Protein AF-A0A4Q4MJL8-F1 (afdb_monomer)

Foldseek 3Di:
DDDDDDDDPVVVCDDPVVVVCVPDPDPPDDDVLVVLVVVLVVQCVVVVNDCVSSVVSVVVNVVVVVVVVVVVVVVVVVVVVVVVVVVVVVVVVVVVVVVVPPPDDD

Mean predicted aligned error: 16.69 Å

Sequence (106 aa):
MSEKPTPSKADQWTGSKASKFDNKAYSEYYDPCQEAADRSIKCLKRNGGERAMCSDFFQGISRLQRAMARSEERSKEEQVVVWLSGVNNARGEQMYNISSLHKHGV

Radius of gyration: 28.71 Å; Cα contacts (8 Å, |Δi|>4): 23; chains: 1; bounding box: 81×24×81 Å

pLDDT: mean 72.89, std 14.51, range [37.28, 93.94]

Structure (mmCIF, N/CA/C/O backbone):
data_AF-A0A4Q4MJL8-F1
#
_entry.id   AF-A0A4Q4MJL8-F1
#
loop_
_atom_site.group_PDB
_atom_site.id
_atom_site.type_symbol
_atom_site.label_atom_id
_atom_site.label_alt_id
_atom_site.label_comp_id
_atom_site.label_asym_id
_atom_site.label_entity_id
_atom_site.label_seq_id
_atom_site.pdbx_PDB_ins_code
_atom_site.Cartn_x
_atom_site.Cartn_y
_atom_site.Cartn_z
_atom_site.occupancy
_atom_site.B_iso_or_equiv
_atom_site.auth_seq_id
_atom_site.auth_comp_id
_atom_site.auth_asym_id
_atom_site.auth_atom_id
_atom_site.pdbx_PDB_model_num
ATOM 1 N N . MET A 1 1 ? -5.987 -14.585 47.787 1.00 37.28 1 MET A N 1
ATOM 2 C CA . MET A 1 1 ? -5.608 -14.682 46.364 1.00 37.28 1 MET A CA 1
ATOM 3 C C . MET A 1 1 ? -4.863 -13.403 46.027 1.00 37.28 1 MET A C 1
ATOM 5 O O . MET A 1 1 ? -5.497 -12.364 45.955 1.00 37.28 1 MET A O 1
ATOM 9 N N . SER A 1 2 ? -3.530 -13.437 45.984 1.00 54.56 2 SER A N 1
ATOM 10 C CA . SER A 1 2 ? -2.726 -12.249 45.669 1.00 54.56 2 SER A CA 1
ATOM 11 C C . SER A 1 2 ? -2.678 -12.074 44.157 1.00 54.56 2 SER A C 1
ATOM 13 O O . SER A 1 2 ? -2.025 -12.852 43.463 1.00 54.56 2 SER A O 1
ATOM 15 N N . GLU A 1 3 ? -3.401 -11.084 43.646 1.00 54.44 3 GLU A N 1
ATOM 16 C CA . GLU A 1 3 ? -3.343 -10.692 42.242 1.00 54.44 3 GLU A CA 1
ATOM 17 C C . GLU A 1 3 ? -1.977 -10.052 41.963 1.00 54.44 3 GLU A C 1
ATOM 19 O O . GLU A 1 3 ? -1.595 -9.048 42.563 1.00 54.44 3 GLU A O 1
ATOM 24 N N . LYS A 1 4 ? -1.193 -10.677 41.080 1.00 52.44 4 LYS A N 1
ATOM 25 C CA . LYS A 1 4 ? 0.074 -10.124 40.596 1.00 52.44 4 LYS A CA 1
ATOM 26 C C . LYS A 1 4 ? -0.259 -9.045 39.554 1.00 52.44 4 LYS A C 1
ATOM 28 O O . LYS A 1 4 ? -1.014 -9.358 38.632 1.00 52.44 4 LYS A O 1
ATOM 33 N N . PRO A 1 5 ? 0.285 -7.817 39.639 1.00 59.84 5 PRO A N 1
ATOM 34 C CA . PRO A 1 5 ? -0.030 -6.775 38.670 1.00 59.84 5 PRO A CA 1
ATOM 35 C C . PRO A 1 5 ? 0.463 -7.207 37.287 1.00 59.84 5 PRO A C 1
ATOM 37 O O . PRO A 1 5 ? 1.643 -7.520 37.111 1.00 59.84 5 PRO A O 1
ATOM 40 N N . THR A 1 6 ? -0.432 -7.252 36.303 1.00 60.88 6 THR A N 1
ATOM 41 C CA . THR A 1 6 ? -0.052 -7.418 34.898 1.00 60.88 6 THR A CA 1
ATOM 42 C C . THR A 1 6 ? 0.510 -6.086 34.394 1.00 60.88 6 THR A C 1
ATOM 44 O O . THR A 1 6 ? -0.234 -5.103 34.408 1.00 60.88 6 THR A O 1
ATOM 47 N N . PRO A 1 7 ? 1.785 -6.010 33.967 1.00 57.09 7 PRO A N 1
ATOM 48 C CA . PRO A 1 7 ? 2.352 -4.766 33.460 1.00 57.09 7 PRO A CA 1
ATOM 49 C C . PRO A 1 7 ? 1.604 -4.339 32.196 1.00 57.09 7 PRO A C 1
ATOM 51 O O . PRO A 1 7 ? 1.325 -5.158 31.313 1.00 57.09 7 PRO A O 1
ATOM 54 N N . SER A 1 8 ? 1.250 -3.060 32.127 1.00 62.41 8 SER A N 1
ATOM 55 C CA . SER A 1 8 ? 0.548 -2.497 30.980 1.00 62.41 8 SER A CA 1
ATOM 56 C C . SER A 1 8 ? 1.473 -2.495 29.753 1.00 62.41 8 SER A C 1
ATOM 58 O O . SER A 1 8 ? 2.698 -2.480 29.882 1.00 62.41 8 SER A O 1
ATOM 60 N N . LYS A 1 9 ? 0.920 -2.474 28.531 1.00 61.22 9 LYS A N 1
ATOM 61 C CA . LYS A 1 9 ? 1.734 -2.348 27.301 1.00 61.22 9 LYS A CA 1
ATOM 62 C C . LYS A 1 9 ? 2.660 -1.120 27.313 1.00 61.22 9 LYS A C 1
ATOM 64 O O . LYS A 1 9 ? 3.679 -1.142 26.629 1.00 61.22 9 LYS A O 1
ATOM 69 N N . ALA A 1 10 ? 2.320 -0.083 28.080 1.00 60.38 10 ALA A N 1
ATOM 70 C CA . ALA A 1 10 ? 3.150 1.105 28.247 1.00 60.38 10 ALA A CA 1
ATOM 71 C C . ALA A 1 10 ? 4.435 0.807 29.039 1.00 60.38 10 ALA A C 1
ATOM 73 O O . ALA A 1 10 ? 5.497 1.297 28.672 1.00 60.38 10 ALA A O 1
ATOM 74 N N . ASP A 1 11 ? 4.376 -0.073 30.041 1.00 62.84 11 ASP A N 1
ATOM 75 C CA . ASP A 1 11 ? 5.546 -0.451 30.847 1.00 62.84 11 ASP A CA 1
ATOM 76 C C . ASP A 1 11 ? 6.554 -1.297 30.048 1.00 62.84 11 ASP A C 1
ATOM 78 O O . ASP A 1 11 ? 7.763 -1.233 30.278 1.00 62.84 11 ASP A O 1
ATOM 82 N N . GLN A 1 12 ? 6.071 -2.053 29.053 1.00 65.81 12 GLN A N 1
ATOM 83 C CA . GLN A 1 12 ? 6.906 -2.830 28.126 1.00 65.81 12 GLN A CA 1
ATOM 84 C C . GLN A 1 12 ? 7.635 -1.976 27.077 1.00 65.81 12 GLN A C 1
ATOM 86 O O . GLN A 1 12 ? 8.616 -2.444 26.494 1.00 65.81 12 GLN A O 1
ATOM 91 N N . TRP A 1 13 ? 7.189 -0.740 26.837 1.00 69.31 13 TRP A N 1
ATOM 92 C CA . TRP A 1 13 ? 7.811 0.201 25.903 1.00 69.31 13 TRP A CA 1
ATOM 93 C C . TRP A 1 13 ? 8.668 1.225 26.656 1.00 69.31 13 TRP A C 1
ATOM 95 O O . TRP A 1 13 ? 8.449 2.430 26.596 1.00 69.31 13 TRP A O 1
ATOM 105 N N . THR A 1 14 ? 9.650 0.743 27.416 1.00 72.75 14 THR A N 1
ATOM 106 C CA . THR A 1 14 ? 10.550 1.599 28.199 1.00 72.75 14 THR A CA 1
ATOM 107 C C . THR A 1 14 ? 12.020 1.238 27.961 1.00 72.75 14 THR A C 1
ATOM 109 O O . THR A 1 14 ? 12.372 0.115 27.585 1.00 72.75 14 THR A O 1
ATOM 112 N N . GLY A 1 15 ? 12.906 2.222 28.132 1.00 74.69 15 GLY A N 1
ATOM 113 C CA . GLY A 1 15 ? 14.360 2.048 28.055 1.00 74.69 15 GLY A CA 1
ATOM 114 C C . GLY A 1 15 ? 14.972 2.214 26.659 1.00 74.69 15 GLY A C 1
ATOM 115 O O . GLY A 1 15 ? 14.379 2.775 25.739 1.00 74.69 15 GLY A O 1
ATOM 116 N N . SER A 1 16 ? 16.201 1.715 26.490 1.00 65.06 16 SER A N 1
ATOM 117 C CA . SER A 1 16 ? 17.045 1.970 25.309 1.00 65.06 16 SER A CA 1
ATOM 118 C C . SER A 1 16 ? 16.456 1.483 23.981 1.00 65.06 16 SER A C 1
ATOM 120 O O . SER A 1 16 ? 16.902 1.919 22.925 1.00 65.06 16 SER A O 1
ATOM 122 N N . LYS A 1 17 ? 15.475 0.568 24.005 1.00 65.75 17 LYS A N 1
ATOM 123 C CA . LYS A 1 17 ? 14.768 0.141 22.789 1.00 65.75 17 LYS A CA 1
ATOM 124 C C . LYS A 1 17 ? 13.799 1.215 22.297 1.00 65.75 17 LYS A C 1
ATOM 126 O O . LYS A 1 17 ? 13.810 1.479 21.106 1.00 65.75 17 LYS A O 1
ATOM 131 N N . ALA A 1 18 ? 13.045 1.863 23.187 1.00 70.12 18 ALA A N 1
ATOM 132 C CA . ALA A 1 18 ? 12.133 2.951 22.825 1.00 70.12 18 ALA A CA 1
ATOM 133 C C . ALA A 1 18 ? 12.903 4.145 22.228 1.00 70.12 18 ALA A C 1
ATOM 135 O O . ALA A 1 18 ? 12.612 4.580 21.119 1.00 70.12 18 ALA A O 1
ATOM 136 N N . SER A 1 19 ? 14.001 4.549 22.877 1.00 71.06 19 SER A N 1
ATOM 137 C CA . SER A 1 19 ? 14.850 5.662 22.418 1.00 71.06 19 SER 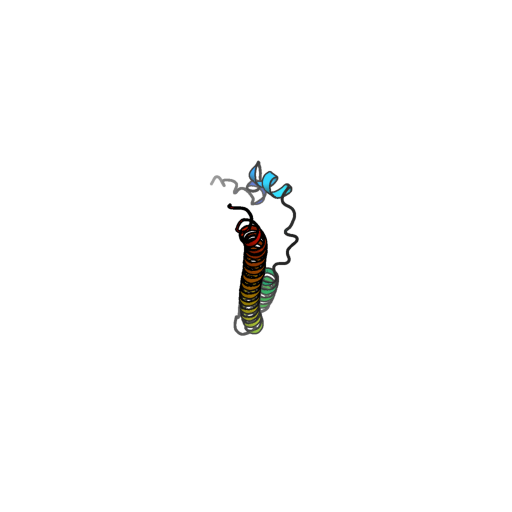A CA 1
ATOM 138 C C . SER A 1 19 ? 15.512 5.433 21.042 1.00 71.06 19 SER A C 1
ATOM 140 O O . SER A 1 19 ? 15.764 6.381 20.297 1.00 71.06 19 SER A O 1
ATOM 142 N N . LYS A 1 20 ? 15.756 4.170 20.650 1.00 69.62 20 LYS A N 1
ATOM 143 C CA . LYS A 1 20 ? 16.248 3.827 19.301 1.00 69.62 20 LYS A CA 1
ATOM 144 C C . LYS A 1 20 ? 15.219 4.097 18.200 1.00 69.62 20 LYS A C 1
ATOM 146 O O . LYS A 1 20 ? 15.619 4.306 17.058 1.00 69.62 20 LYS A O 1
ATOM 151 N N . PHE A 1 21 ? 13.928 4.066 18.525 1.00 67.75 21 PHE A N 1
ATOM 152 C CA . PHE A 1 21 ? 12.855 4.355 17.576 1.00 67.75 21 PHE A CA 1
ATOM 153 C C . PHE A 1 21 ? 12.469 5.837 17.563 1.00 67.75 21 PHE A C 1
ATOM 155 O O . PHE A 1 21 ? 12.045 6.304 16.514 1.00 67.75 21 PHE A O 1
ATOM 162 N N . ASP A 1 22 ? 12.716 6.590 18.643 1.00 70.12 22 ASP A N 1
ATOM 163 C CA . ASP A 1 22 ? 12.451 8.042 18.694 1.00 70.12 22 ASP A CA 1
ATOM 164 C C . ASP A 1 22 ? 13.251 8.841 17.652 1.00 70.12 22 ASP A C 1
ATOM 166 O O . ASP A 1 22 ? 12.783 9.857 17.149 1.00 70.12 22 ASP A O 1
ATOM 170 N N . ASN A 1 23 ? 14.450 8.371 17.290 1.00 69.12 23 ASN A N 1
ATOM 171 C CA . ASN A 1 23 ? 15.295 9.006 16.270 1.00 69.12 23 ASN A CA 1
ATOM 172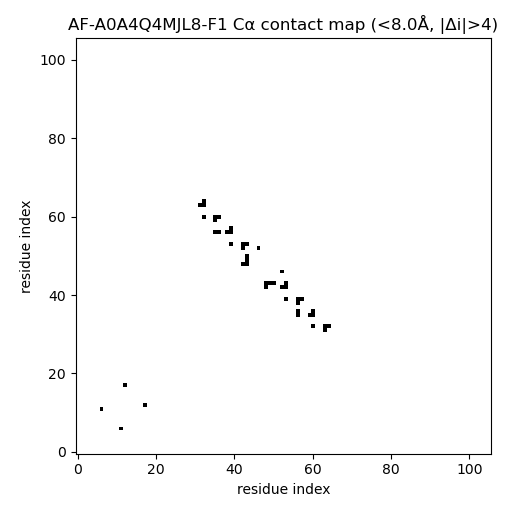 C C . ASN A 1 23 ? 15.074 8.445 14.859 1.00 69.12 23 ASN A C 1
ATOM 174 O O . ASN A 1 23 ? 15.721 8.885 13.906 1.00 69.12 23 ASN A O 1
ATOM 178 N N . LYS A 1 24 ? 14.209 7.437 14.702 1.00 69.12 24 LYS A N 1
ATOM 179 C CA . LYS A 1 24 ? 13.908 6.899 13.382 1.00 69.12 24 LYS A CA 1
ATOM 180 C C . LYS A 1 24 ? 12.867 7.804 12.743 1.00 69.12 24 LYS A C 1
ATOM 182 O O . LYS A 1 24 ? 11.742 7.890 13.224 1.00 69.12 24 LYS A O 1
ATOM 187 N N . ALA A 1 25 ? 13.250 8.469 11.655 1.00 65.56 25 ALA A N 1
ATOM 188 C CA . ALA A 1 25 ? 12.291 9.186 10.831 1.00 65.56 25 ALA A CA 1
ATOM 189 C C . ALA A 1 25 ? 11.140 8.237 10.468 1.00 65.56 25 ALA A C 1
ATOM 191 O O . ALA A 1 25 ? 11.378 7.071 10.123 1.00 65.56 25 ALA A O 1
ATOM 192 N N . TYR A 1 26 ? 9.902 8.731 10.565 1.00 65.75 26 TYR A N 1
ATOM 193 C CA . TYR A 1 26 ? 8.763 8.039 9.970 1.00 65.75 26 TYR A CA 1
ATOM 194 C C . TYR A 1 26 ? 9.128 7.731 8.518 1.00 65.75 26 TYR A C 1
ATOM 196 O O . TYR A 1 26 ? 9.710 8.582 7.845 1.00 65.75 26 TYR A O 1
ATOM 204 N N . SER A 1 27 ? 8.870 6.505 8.061 1.00 69.62 27 SER A N 1
ATOM 205 C CA . SER A 1 27 ? 9.196 6.121 6.689 1.00 69.62 27 SER A CA 1
ATOM 206 C C . SER A 1 27 ? 8.549 7.120 5.731 1.00 69.62 27 SER A C 1
ATOM 208 O O . SER A 1 27 ? 7.326 7.196 5.657 1.00 69.62 27 SER A O 1
ATOM 210 N N . GLU A 1 28 ? 9.371 7.889 5.020 1.00 66.38 28 GLU A N 1
ATOM 211 C CA . GLU A 1 28 ? 8.907 8.837 4.000 1.00 66.38 28 GLU A CA 1
ATOM 212 C C . GLU A 1 28 ? 8.283 8.094 2.811 1.00 66.38 28 GLU A C 1
ATOM 214 O O . GLU A 1 28 ? 7.395 8.605 2.131 1.00 66.38 28 GLU A O 1
ATOM 219 N N . TYR A 1 29 ? 8.718 6.849 2.589 1.00 63.59 29 TYR A N 1
ATOM 220 C CA . TYR A 1 29 ? 8.191 6.009 1.528 1.00 63.59 29 TYR A CA 1
ATOM 221 C C . TYR A 1 29 ? 6.814 5.456 1.888 1.00 63.59 29 TYR A C 1
ATOM 223 O O . TYR A 1 29 ? 6.647 4.676 2.827 1.00 63.59 29 TYR A O 1
ATOM 231 N N . TYR A 1 30 ? 5.837 5.863 1.085 1.00 68.31 30 TYR A N 1
ATOM 232 C CA . TYR A 1 30 ? 4.480 5.347 1.092 1.00 68.31 30 TYR A CA 1
ATOM 233 C C . TYR A 1 30 ? 4.489 3.852 0.757 1.00 68.31 30 TYR A C 1
ATOM 235 O O . TYR A 1 30 ? 4.936 3.471 -0.326 1.00 68.31 30 TYR A O 1
ATOM 243 N N . ASP A 1 31 ? 3.986 3.014 1.668 1.00 80.31 31 ASP A N 1
ATOM 244 C CA . ASP A 1 31 ? 3.746 1.597 1.395 1.00 80.31 31 ASP A CA 1
ATOM 245 C C . ASP A 1 31 ? 2.301 1.404 0.898 1.00 80.31 31 ASP A C 1
ATOM 247 O O . ASP A 1 31 ? 1.357 1.348 1.697 1.00 80.31 31 ASP A O 1
ATOM 251 N N . PRO A 1 32 ? 2.086 1.278 -0.423 1.00 80.38 32 PRO A N 1
ATOM 252 C CA . PRO A 1 32 ? 0.751 1.079 -0.969 1.00 80.38 32 PRO A CA 1
ATOM 253 C C . PRO A 1 32 ? 0.126 -0.262 -0.539 1.00 80.38 32 PRO A C 1
ATOM 255 O O . PRO A 1 32 ? -1.100 -0.405 -0.598 1.00 80.38 32 PRO A O 1
ATOM 258 N N . CYS A 1 33 ? 0.929 -1.251 -0.121 1.00 83.94 33 CYS A N 1
ATOM 259 C CA . CYS A 1 33 ? 0.446 -2.547 0.354 1.00 83.94 33 CYS A CA 1
ATOM 260 C C . CYS A 1 33 ? -0.197 -2.415 1.736 1.00 83.94 33 CYS A C 1
ATOM 262 O O . CYS A 1 33 ? -1.307 -2.912 1.942 1.00 83.94 33 CYS A O 1
ATOM 264 N N . GLN A 1 34 ? 0.451 -1.677 2.640 1.00 85.19 34 GLN A N 1
ATOM 265 C CA . GLN A 1 34 ? -0.063 -1.383 3.978 1.00 85.19 34 GLN A CA 1
AT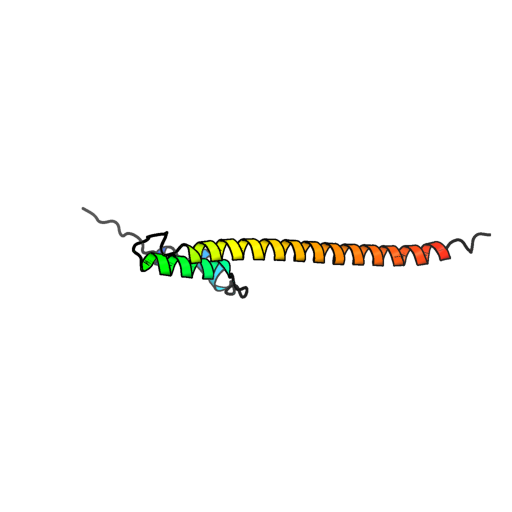OM 266 C C . GLN A 1 34 ? -1.441 -0.697 3.908 1.00 85.19 34 GLN A C 1
ATOM 268 O O . GLN A 1 34 ? -2.407 -1.167 4.507 1.00 85.19 34 GLN A O 1
ATOM 273 N N . GLU A 1 35 ? -1.586 0.329 3.065 1.00 84.81 35 GLU A N 1
ATOM 274 C CA . GLU A 1 35 ? -2.861 1.037 2.864 1.00 84.81 35 GLU A CA 1
ATOM 275 C C . GLU A 1 35 ? -3.946 0.173 2.194 1.00 84.81 35 GLU A C 1
ATOM 277 O O . GLU A 1 35 ? -5.145 0.282 2.483 1.00 84.81 35 GLU A O 1
ATOM 282 N N . ALA A 1 36 ? -3.565 -0.718 1.276 1.00 86.19 36 ALA A N 1
ATOM 283 C CA . ALA A 1 36 ? -4.499 -1.680 0.695 1.00 86.19 36 ALA A CA 1
ATOM 284 C C . ALA A 1 36 ? -4.975 -2.714 1.736 1.00 86.19 36 ALA A C 1
ATOM 286 O O . ALA A 1 36 ? -6.172 -3.024 1.794 1.00 86.19 36 ALA A O 1
ATOM 287 N N . ALA A 1 37 ? -4.074 -3.190 2.599 1.00 88.31 37 ALA A N 1
ATOM 288 C CA . ALA A 1 37 ? -4.390 -4.098 3.694 1.00 88.31 37 ALA A CA 1
ATOM 289 C C . ALA A 1 37 ? -5.325 -3.438 4.718 1.00 88.31 37 ALA A C 1
ATOM 291 O O . ALA A 1 37 ? -6.368 -4.012 5.047 1.00 88.31 37 ALA A O 1
ATOM 292 N N . ASP A 1 38 ? -5.041 -2.204 5.135 1.00 90.69 38 ASP A N 1
ATOM 293 C CA . ASP A 1 38 ? -5.864 -1.474 6.102 1.00 90.69 38 ASP A CA 1
ATOM 294 C C . ASP A 1 38 ? -7.290 -1.230 5.593 1.00 90.69 38 ASP A C 1
ATOM 296 O O . ASP A 1 38 ? -8.263 -1.324 6.353 1.00 90.69 38 ASP A O 1
ATOM 300 N N . ARG A 1 39 ? -7.455 -0.997 4.286 1.00 89.44 39 ARG A N 1
ATOM 301 C CA . ARG A 1 39 ? -8.781 -0.924 3.650 1.00 89.44 39 ARG A CA 1
ATOM 302 C C . ARG A 1 39 ? -9.523 -2.261 3.691 1.00 89.44 39 ARG A C 1
ATOM 304 O O . ARG A 1 39 ? -10.709 -2.275 4.025 1.00 89.44 39 ARG A O 1
ATOM 311 N N . SER A 1 40 ? -8.838 -3.378 3.444 1.00 90.00 40 SER A N 1
ATOM 312 C CA . SER A 1 40 ? -9.450 -4.713 3.541 1.00 90.00 40 SER A CA 1
ATOM 313 C C . SER A 1 40 ? -9.872 -5.056 4.979 1.00 90.00 40 SER A C 1
ATOM 315 O O . SER A 1 40 ? -10.978 -5.549 5.204 1.00 90.00 40 SER A O 1
ATOM 317 N N . ILE A 1 41 ? -9.063 -4.683 5.975 1.00 91.62 41 ILE A N 1
ATOM 318 C CA . ILE A 1 41 ? -9.370 -4.879 7.399 1.00 91.62 41 ILE A CA 1
ATOM 319 C C . ILE A 1 41 ? -10.587 -4.039 7.807 1.00 91.62 41 ILE A C 1
ATOM 321 O O . ILE A 1 41 ? -11.463 -4.509 8.535 1.00 91.62 41 ILE A O 1
ATOM 325 N N . LYS A 1 42 ? -10.685 -2.803 7.309 1.00 92.94 42 LYS A N 1
ATOM 326 C CA . LYS A 1 42 ? -11.850 -1.929 7.511 1.00 92.94 42 LYS A CA 1
ATOM 327 C C . LYS A 1 42 ? -13.136 -2.502 6.897 1.00 92.94 42 LYS A C 1
ATOM 329 O O . LYS A 1 42 ? -14.206 -2.254 7.450 1.00 92.94 42 LYS A O 1
ATOM 334 N N . CYS A 1 43 ? -13.054 -3.237 5.788 1.00 93.94 43 CYS A N 1
ATOM 335 C CA . CYS A 1 43 ? -14.197 -3.949 5.207 1.00 93.94 43 CYS A CA 1
ATOM 336 C C . CYS A 1 43 ? -14.618 -5.129 6.095 1.00 93.94 43 CYS A C 1
ATOM 338 O O . CYS A 1 43 ? -15.776 -5.224 6.497 1.00 93.94 43 CYS A O 1
ATOM 340 N N . LEU A 1 44 ? -13.658 -5.960 6.511 1.00 93.44 44 LEU A N 1
ATOM 341 C CA . LEU A 1 44 ? -13.920 -7.113 7.378 1.00 93.44 44 LEU A CA 1
ATOM 342 C C . LEU A 1 44 ? -14.568 -6.707 8.708 1.00 93.44 44 LEU A C 1
ATOM 344 O O . LEU A 1 44 ? -15.518 -7.347 9.147 1.00 93.44 44 LEU A O 1
ATOM 348 N N . LYS A 1 45 ? -14.115 -5.604 9.316 1.00 92.62 45 LYS A N 1
ATOM 349 C CA . LYS A 1 45 ? -14.696 -5.071 10.560 1.00 92.62 45 LYS A CA 1
ATOM 350 C C . LYS A 1 45 ? -16.167 -4.661 10.423 1.00 92.62 45 LYS A C 1
ATOM 352 O O . LYS A 1 45 ? -16.883 -4.698 11.415 1.00 92.62 45 LYS A O 1
ATOM 357 N N . ARG A 1 46 ? -16.612 -4.266 9.227 1.00 92.00 46 ARG A N 1
ATOM 358 C CA . ARG A 1 46 ? -18.003 -3.852 8.968 1.00 92.00 46 ARG A CA 1
ATOM 359 C C . ARG A 1 46 ? -18.916 -5.021 8.607 1.00 92.00 46 ARG A C 1
ATOM 361 O O . ARG A 1 46 ? -20.103 -4.954 8.886 1.00 92.00 46 ARG A O 1
ATOM 368 N N . ASN A 1 47 ? -18.349 -6.086 8.048 1.00 90.19 47 ASN A N 1
ATOM 369 C CA . ASN A 1 47 ? -19.086 -7.234 7.519 1.00 90.19 47 ASN A CA 1
ATOM 370 C C . ASN A 1 47 ? -18.954 -8.493 8.395 1.00 90.19 47 ASN A C 1
ATOM 372 O O . ASN A 1 47 ? -19.116 -9.607 7.909 1.00 90.19 47 ASN A O 1
ATOM 376 N N . GLY A 1 48 ? -18.588 -8.347 9.673 1.00 90.69 48 GLY A N 1
ATOM 377 C CA . GLY A 1 48 ? -18.454 -9.484 10.595 1.00 90.69 48 GLY A CA 1
ATOM 378 C C . GLY A 1 48 ? -17.353 -10.484 10.217 1.00 90.69 48 GLY A C 1
ATOM 379 O O . GLY A 1 48 ? -17.402 -11.636 10.632 1.00 90.69 48 GLY A O 1
ATOM 380 N N . GLY A 1 49 ? -16.365 -10.062 9.422 1.00 89.00 49 GLY A N 1
ATOM 381 C CA . GLY A 1 49 ? -15.285 -10.923 8.932 1.00 89.00 49 GLY A CA 1
ATOM 382 C C . GLY A 1 49 ? -15.632 -11.755 7.694 1.00 89.00 49 GLY A C 1
ATOM 383 O O . GLY A 1 49 ? -14.820 -12.582 7.278 1.00 89.00 49 GLY A O 1
ATOM 384 N N . GLU A 1 50 ?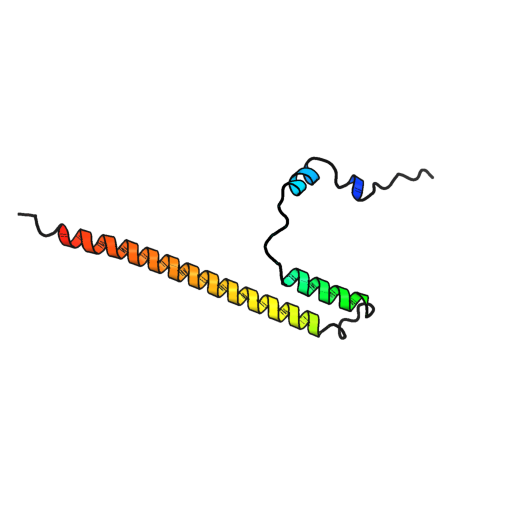 -16.798 -11.535 7.090 1.00 89.69 50 GLU A N 1
ATOM 385 C CA . GLU A 1 50 ? -17.232 -12.216 5.872 1.00 89.69 50 GLU A CA 1
ATOM 386 C C . GLU A 1 50 ? -16.328 -11.803 4.691 1.00 89.69 50 GLU A C 1
ATOM 388 O O . GLU A 1 50 ? -16.201 -10.624 4.348 1.00 89.69 50 GLU A O 1
ATOM 393 N N . ARG A 1 51 ? -15.598 -12.777 4.127 1.00 88.12 51 ARG A N 1
ATOM 394 C CA . ARG A 1 51 ? -14.547 -12.523 3.128 1.00 88.12 51 ARG A CA 1
ATOM 395 C C . ARG A 1 51 ? -15.096 -12.313 1.719 1.00 88.12 51 ARG A C 1
ATOM 397 O O . ARG A 1 51 ? -14.422 -11.634 0.944 1.00 88.12 51 ARG A O 1
ATOM 404 N N . ALA A 1 52 ? -16.258 -12.871 1.378 1.00 89.44 52 ALA A N 1
ATOM 405 C CA . ALA A 1 52 ? -16.834 -12.737 0.044 1.00 89.44 52 ALA A CA 1
ATOM 406 C C . ALA A 1 52 ? -17.252 -11.287 -0.231 1.00 89.44 52 ALA A C 1
ATOM 408 O O . ALA A 1 52 ? -16.932 -10.769 -1.295 1.00 89.44 52 ALA A O 1
ATOM 409 N N . MET A 1 53 ? -17.818 -10.580 0.755 1.00 86.50 53 MET A N 1
ATOM 410 C CA . MET A 1 53 ? -18.120 -9.145 0.651 1.00 86.50 53 MET A CA 1
AT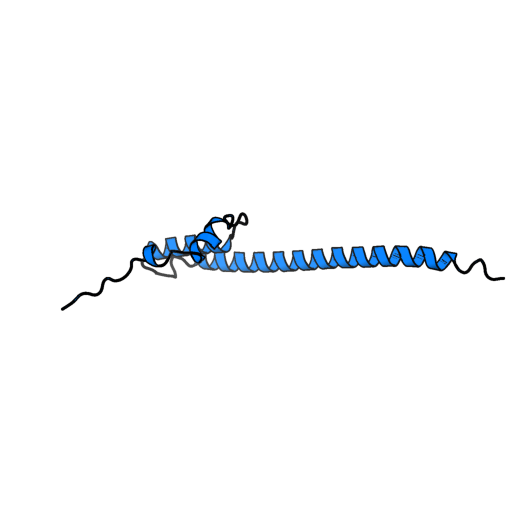OM 411 C C . MET A 1 53 ? -16.884 -8.250 0.472 1.00 86.50 53 MET A C 1
ATOM 413 O O . MET A 1 53 ? -17.013 -7.104 0.048 1.00 86.50 53 MET A O 1
ATOM 417 N N . CYS A 1 54 ? -15.682 -8.743 0.785 1.00 93.00 54 CYS A N 1
ATOM 418 C CA . CYS A 1 54 ? -14.437 -7.979 0.681 1.00 93.00 54 CYS A CA 1
ATOM 419 C C . CYS A 1 54 ? -13.505 -8.478 -0.440 1.00 93.00 54 CYS A C 1
ATOM 421 O O . CYS A 1 54 ? -12.341 -8.066 -0.490 1.00 93.00 54 CYS A O 1
ATOM 423 N N . SER A 1 55 ? -13.984 -9.340 -1.349 1.00 89.31 55 SER A N 1
ATOM 424 C CA . SER A 1 55 ? -13.171 -9.960 -2.410 1.00 89.31 55 SER A CA 1
ATOM 425 C C . SER A 1 55 ? -12.432 -8.952 -3.288 1.00 89.31 55 SER A C 1
ATOM 427 O O . SER A 1 55 ? -11.290 -9.195 -3.684 1.00 89.31 55 SER A O 1
ATOM 429 N N . ASP A 1 56 ? -13.042 -7.798 -3.550 1.00 87.62 56 ASP A N 1
ATOM 430 C CA . ASP A 1 56 ? -12.474 -6.765 -4.419 1.00 87.62 56 ASP A CA 1
ATOM 431 C C . ASP A 1 56 ? -11.228 -6.113 -3.814 1.00 87.62 56 ASP A C 1
ATOM 433 O O . ASP A 1 56 ? -10.270 -5.805 -4.531 1.00 87.62 56 ASP A O 1
ATOM 437 N N . PHE A 1 57 ? -11.185 -5.986 -2.484 1.00 86.62 57 PHE A N 1
ATOM 438 C CA . PHE A 1 57 ? -10.003 -5.501 -1.775 1.00 86.62 57 PHE A CA 1
ATOM 439 C C . PHE A 1 57 ? -8.840 -6.491 -1.906 1.00 86.62 57 PHE A C 1
ATOM 441 O O . PHE A 1 57 ? -7.711 -6.083 -2.180 1.00 86.62 57 PHE A O 1
ATOM 448 N N . PHE A 1 58 ? -9.108 -7.795 -1.794 1.00 86.88 58 PHE A N 1
ATOM 449 C CA . PHE A 1 58 ? -8.075 -8.832 -1.922 1.00 86.88 58 PHE A CA 1
ATOM 450 C C . PHE A 1 58 ? -7.548 -8.966 -3.356 1.00 86.88 58 PHE A C 1
ATOM 452 O O . PHE A 1 58 ? -6.342 -9.139 -3.573 1.00 86.88 58 PHE A O 1
ATOM 459 N N . GLN A 1 59 ? -8.424 -8.814 -4.351 1.00 88.44 59 GLN A N 1
ATOM 460 C CA . GLN A 1 59 ? -8.010 -8.718 -5.751 1.00 88.44 59 GLN A CA 1
ATOM 461 C C . GLN A 1 59 ? -7.158 -7.465 -6.001 1.00 88.44 59 GLN A C 1
ATOM 463 O O . GLN A 1 59 ? -6.174 -7.527 -6.740 1.00 88.44 59 GLN A O 1
ATOM 468 N N . GLY A 1 60 ? -7.500 -6.340 -5.364 1.00 87.44 60 GLY A N 1
ATOM 469 C CA . GLY A 1 60 ? -6.713 -5.107 -5.392 1.00 87.44 60 GLY A CA 1
ATOM 470 C C . GLY A 1 60 ? -5.292 -5.298 -4.858 1.00 87.44 60 GLY A C 1
ATOM 471 O O . GLY A 1 60 ? -4.339 -4.940 -5.546 1.00 87.44 60 GLY A O 1
ATOM 472 N N . ILE A 1 61 ? -5.144 -5.940 -3.695 1.00 85.50 61 ILE A N 1
ATOM 473 C CA . ILE A 1 61 ? -3.836 -6.266 -3.094 1.00 85.50 61 ILE A CA 1
ATOM 474 C C . ILE A 1 61 ? -3.011 -7.155 -4.035 1.00 85.50 61 ILE A C 1
ATOM 476 O O . ILE A 1 61 ? -1.851 -6.863 -4.316 1.00 85.50 61 ILE A O 1
ATOM 480 N N . SER A 1 62 ? -3.627 -8.196 -4.599 1.00 86.00 62 SER A N 1
ATOM 481 C CA . SER A 1 62 ? -2.947 -9.107 -5.530 1.00 86.00 62 SER A CA 1
ATOM 482 C C . SER A 1 62 ? -2.465 -8.390 -6.798 1.00 86.00 62 SER A C 1
ATOM 484 O O . SER A 1 62 ? -1.357 -8.635 -7.280 1.00 86.00 62 SER A O 1
ATOM 486 N N . ARG A 1 63 ? -3.288 -7.489 -7.353 1.00 87.88 63 ARG A N 1
ATOM 487 C CA . ARG A 1 63 ? -2.912 -6.667 -8.513 1.00 87.88 63 ARG A CA 1
ATOM 488 C C . ARG A 1 63 ? -1.773 -5.712 -8.180 1.00 87.88 63 ARG A C 1
ATOM 490 O O . ARG A 1 63 ? -0.843 -5.605 -8.979 1.00 87.88 63 ARG A O 1
ATOM 497 N N . LEU A 1 64 ? -1.832 -5.070 -7.016 1.00 88.38 64 LEU A N 1
ATOM 498 C CA . LEU A 1 64 ? -0.792 -4.168 -6.538 1.00 88.38 64 LEU A CA 1
ATOM 499 C C . LEU A 1 64 ? 0.543 -4.901 -6.388 1.00 88.38 64 LEU A C 1
ATOM 501 O O . LEU A 1 64 ? 1.535 -4.469 -6.960 1.00 88.38 64 LEU A O 1
ATOM 505 N N . GLN A 1 65 ? 0.562 -6.050 -5.713 1.00 87.06 65 GLN A N 1
ATOM 506 C CA . GLN A 1 65 ? 1.787 -6.822 -5.512 1.00 87.06 65 GLN A CA 1
ATOM 507 C C . GLN A 1 65 ? 2.422 -7.259 -6.840 1.00 87.06 65 GLN A C 1
ATOM 509 O O . GLN A 1 65 ? 3.630 -7.137 -7.026 1.00 87.06 65 GLN A O 1
ATOM 514 N N . ARG A 1 66 ? 1.604 -7.685 -7.813 1.00 88.25 66 ARG A N 1
ATOM 515 C CA . ARG A 1 66 ? 2.081 -7.994 -9.171 1.00 88.25 66 ARG A CA 1
ATOM 516 C C . ARG A 1 66 ? 2.625 -6.762 -9.900 1.00 88.25 66 ARG A C 1
ATOM 518 O O . ARG A 1 66 ? 3.551 -6.895 -10.691 1.00 88.25 66 ARG A O 1
ATOM 525 N N . ALA A 1 67 ? 2.032 -5.587 -9.690 1.00 86.75 67 ALA A N 1
ATOM 526 C CA . ALA A 1 67 ? 2.509 -4.344 -10.291 1.00 86.75 67 ALA A CA 1
ATOM 527 C C . ALA A 1 67 ? 3.861 -3.922 -9.709 1.00 86.75 67 ALA A C 1
ATOM 529 O O . ALA A 1 67 ? 4.762 -3.606 -10.476 1.00 86.75 67 ALA A O 1
ATOM 530 N N . MET A 1 68 ? 4.022 -4.007 -8.388 1.00 83.06 68 MET A N 1
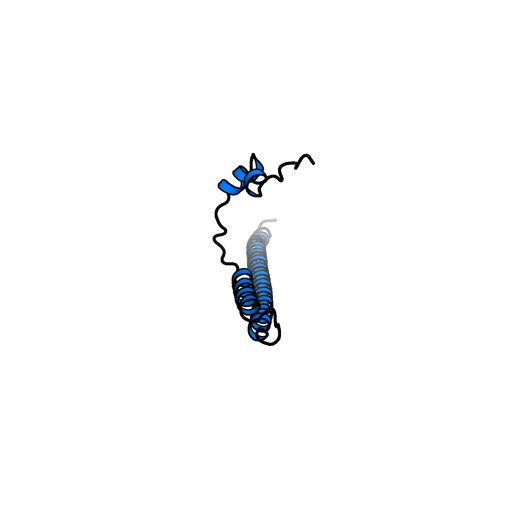ATOM 531 C CA . MET A 1 68 ? 5.286 -3.707 -7.712 1.00 83.06 68 MET A CA 1
ATOM 532 C C . MET A 1 68 ? 6.403 -4.650 -8.167 1.00 83.06 68 MET A C 1
ATOM 534 O O . MET A 1 68 ? 7.463 -4.174 -8.551 1.00 83.06 68 MET A O 1
ATOM 538 N N . ALA A 1 69 ? 6.142 -5.961 -8.238 1.00 85.31 69 ALA A N 1
ATOM 539 C CA . ALA A 1 69 ? 7.127 -6.936 -8.717 1.00 85.31 69 ALA A CA 1
ATOM 540 C C . ALA A 1 69 ? 7.617 -6.627 -10.145 1.00 85.31 69 ALA A C 1
ATOM 542 O O . ALA A 1 69 ? 8.813 -6.688 -10.418 1.00 85.31 69 ALA A O 1
ATOM 543 N N . ARG A 1 70 ? 6.708 -6.219 -11.044 1.00 85.69 70 ARG A N 1
ATOM 544 C CA . ARG A 1 70 ? 7.074 -5.777 -12.401 1.00 85.69 70 ARG A CA 1
ATOM 545 C C . ARG A 1 70 ? 7.890 -4.484 -12.400 1.00 85.69 70 ARG A C 1
ATOM 547 O O . ARG A 1 70 ? 8.805 -4.345 -13.203 1.00 85.69 70 ARG A O 1
ATOM 554 N N . SER A 1 71 ? 7.552 -3.532 -11.532 1.00 83.25 71 SER A N 1
ATOM 555 C CA . SER A 1 71 ? 8.310 -2.283 -11.399 1.00 83.25 71 SER A CA 1
ATOM 556 C C . SER A 1 71 ? 9.719 -2.529 -10.858 1.00 83.25 71 SER A C 1
ATOM 558 O O . SER A 1 71 ? 10.665 -1.909 -11.333 1.00 83.25 71 SER A O 1
ATOM 560 N N . GLU A 1 72 ? 9.881 -3.452 -9.908 1.00 83.38 72 GLU A N 1
ATOM 561 C CA . GLU A 1 72 ? 11.194 -3.865 -9.404 1.00 83.38 72 GLU A CA 1
ATOM 562 C C . GLU A 1 72 ? 12.030 -4.560 -10.478 1.00 83.38 72 GLU A C 1
ATOM 564 O O . GLU A 1 72 ? 13.227 -4.305 -10.575 1.00 83.38 72 GLU A O 1
ATOM 569 N N . GLU A 1 73 ? 11.417 -5.430 -11.282 1.00 76.12 73 GLU A N 1
ATOM 570 C CA . GLU A 1 73 ? 12.083 -6.084 -12.410 1.00 76.12 73 GLU A CA 1
ATOM 571 C C . GLU A 1 73 ? 12.566 -5.051 -13.430 1.00 76.12 73 GLU A C 1
ATOM 573 O O . GLU A 1 73 ? 13.754 -5.028 -13.736 1.00 76.12 73 GLU A O 1
ATOM 578 N N . ARG A 1 74 ? 11.707 -4.102 -13.831 1.00 73.38 74 ARG A N 1
ATOM 579 C CA . ARG A 1 74 ? 12.102 -2.990 -14.709 1.00 73.38 74 ARG A CA 1
ATOM 580 C C . ARG A 1 74 ? 13.213 -2.139 -14.099 1.00 73.38 74 ARG A C 1
ATOM 582 O O . ARG A 1 74 ? 14.151 -1.792 -14.798 1.00 73.38 74 ARG A O 1
ATOM 589 N N . SER A 1 75 ? 13.140 -1.826 -12.806 1.00 78.06 75 SER A N 1
ATOM 590 C CA . SER A 1 75 ? 14.174 -1.035 -12.130 1.00 78.06 75 SER A CA 1
ATOM 591 C C . SER A 1 75 ? 15.521 -1.769 -12.083 1.00 78.06 75 SER A C 1
ATOM 593 O O . SER A 1 75 ? 16.571 -1.151 -12.256 1.00 78.06 75 SER A O 1
ATOM 595 N N . LYS A 1 76 ? 15.508 -3.095 -11.899 1.00 79.12 76 LYS A N 1
ATOM 596 C CA . LYS A 1 76 ? 16.711 -3.938 -11.974 1.00 79.12 76 LYS A CA 1
ATOM 597 C C . LYS A 1 76 ? 17.245 -4.017 -13.398 1.00 79.12 76 LYS A C 1
ATOM 599 O O . LYS A 1 76 ? 18.448 -3.878 -13.578 1.00 79.12 76 LYS A O 1
ATOM 604 N N . GLU A 1 77 ? 16.380 -4.203 -14.393 1.00 73.88 77 GLU A N 1
ATOM 605 C CA . GLU A 1 77 ? 16.763 -4.175 -15.806 1.00 73.88 77 GLU A CA 1
ATOM 606 C C . GLU A 1 77 ? 17.384 -2.827 -16.170 1.00 73.88 77 GLU A C 1
ATOM 608 O O . GLU A 1 77 ? 18.481 -2.803 -16.715 1.00 73.88 77 GLU A O 1
ATOM 613 N N . GLU A 1 78 ? 16.755 -1.715 -15.786 1.00 71.38 78 GLU A N 1
ATOM 614 C CA . GLU A 1 78 ? 17.270 -0.355 -15.957 1.00 71.38 78 GLU A CA 1
ATOM 615 C C . GLU A 1 78 ? 18.631 -0.173 -15.274 1.00 71.38 78 GLU A C 1
ATOM 617 O O . GLU A 1 78 ? 19.563 0.366 -15.868 1.00 71.38 78 GLU A O 1
ATOM 622 N N . GLN A 1 79 ? 18.799 -0.676 -14.050 1.00 68.81 79 GLN A N 1
ATOM 623 C CA . GLN A 1 79 ? 20.094 -0.638 -13.378 1.00 68.81 79 GLN A CA 1
ATOM 624 C C . GLN A 1 79 ? 21.144 -1.489 -14.118 1.00 68.81 79 GLN A C 1
ATOM 626 O O . GLN A 1 79 ? 22.299 -1.076 -14.220 1.00 68.81 79 GLN A O 1
ATOM 631 N N . VAL A 1 80 ? 20.752 -2.635 -14.687 1.00 79.19 80 VAL A N 1
ATOM 632 C CA . VAL A 1 80 ? 21.620 -3.490 -15.510 1.00 79.19 80 VAL A CA 1
ATOM 633 C C . VAL A 1 80 ? 22.004 -2.793 -16.815 1.00 79.19 80 VAL A C 1
ATOM 635 O O . VAL A 1 80 ? 23.188 -2.795 -17.144 1.00 79.19 80 VAL A O 1
ATOM 638 N N . VAL A 1 81 ? 21.082 -2.148 -17.544 1.00 76.06 81 VAL A N 1
ATOM 639 C CA . VAL A 1 81 ? 21.456 -1.380 -18.749 1.00 76.06 81 VAL A CA 1
ATOM 640 C C . VAL A 1 81 ? 22.303 -0.160 -18.409 1.00 76.06 81 VAL A C 1
ATOM 642 O O . VAL A 1 81 ? 23.249 0.114 -19.146 1.00 76.06 81 VAL A O 1
ATOM 645 N N . VAL A 1 82 ? 22.041 0.542 -17.302 1.00 74.88 82 VAL A N 1
ATOM 646 C CA . VAL A 1 82 ? 22.893 1.652 -16.837 1.00 74.88 82 VAL A CA 1
ATOM 647 C C . VAL A 1 82 ? 24.300 1.150 -16.515 1.00 74.88 82 VAL A C 1
ATOM 649 O O . VAL A 1 82 ? 25.283 1.726 -16.986 1.00 74.88 82 VAL A O 1
ATOM 652 N N . TRP A 1 83 ? 24.414 0.042 -15.781 1.00 80.00 83 TRP A N 1
ATOM 653 C CA . TRP A 1 83 ? 25.699 -0.562 -15.443 1.00 80.00 83 TRP A CA 1
ATOM 654 C C . TRP A 1 83 ? 26.442 -1.065 -16.687 1.00 80.00 83 TRP A C 1
ATOM 656 O O . TRP A 1 83 ? 27.609 -0.729 -16.878 1.00 80.00 83 TRP A O 1
ATOM 666 N N . LEU A 1 84 ? 25.770 -1.797 -17.582 1.00 70.94 84 LEU A N 1
ATOM 667 C CA . LEU A 1 84 ? 26.355 -2.283 -18.836 1.00 70.94 84 LEU A CA 1
ATOM 668 C C . LEU A 1 84 ? 26.779 -1.131 -19.752 1.00 70.94 84 LEU A C 1
ATOM 670 O O . LEU A 1 84 ? 27.844 -1.202 -20.361 1.00 70.94 84 LEU A O 1
ATOM 674 N N . SER A 1 85 ? 25.995 -0.056 -19.827 1.00 71.38 85 SER A N 1
ATOM 675 C CA . SER A 1 85 ? 26.351 1.144 -20.594 1.00 71.38 85 SER A CA 1
ATOM 676 C C . SER A 1 85 ? 27.582 1.834 -20.009 1.00 71.38 85 SER A C 1
ATOM 678 O O . SER A 1 85 ? 28.484 2.197 -20.759 1.00 71.38 85 SER A O 1
ATOM 680 N N . GLY A 1 86 ? 27.679 1.938 -1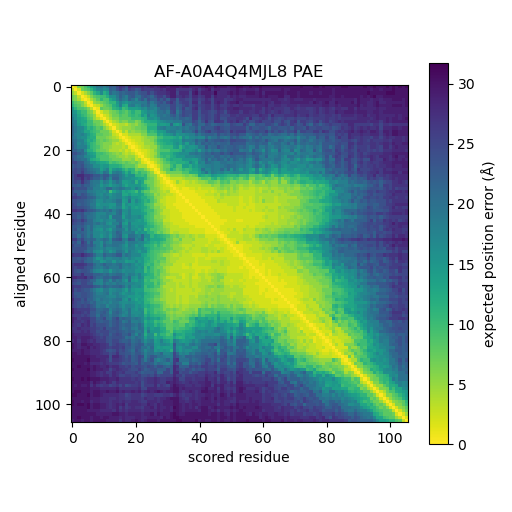8.679 1.00 72.56 86 GLY A N 1
ATOM 681 C CA . GLY A 1 86 ? 28.876 2.434 -17.995 1.00 72.56 86 GLY A CA 1
ATOM 682 C C . GLY A 1 86 ? 30.113 1.562 -18.242 1.00 72.56 86 GLY A C 1
ATOM 683 O O . GLY A 1 86 ? 31.184 2.084 -18.543 1.00 72.56 86 GLY A O 1
ATOM 684 N N . VAL A 1 87 ? 29.967 0.233 -18.202 1.00 67.88 87 VAL A N 1
ATOM 685 C CA . VAL A 1 87 ? 31.047 -0.725 -18.504 1.00 67.88 87 VAL A CA 1
ATOM 686 C C . VAL A 1 87 ? 31.485 -0.646 -19.971 1.00 67.88 87 VAL A C 1
ATOM 688 O O . VAL A 1 87 ? 32.681 -0.702 -20.255 1.00 67.88 87 VAL A O 1
ATOM 691 N N . ASN A 1 88 ? 30.548 -0.497 -20.910 1.00 65.12 88 ASN A N 1
ATOM 692 C CA . ASN A 1 88 ? 30.859 -0.331 -22.331 1.00 65.12 88 ASN A CA 1
ATOM 693 C C . ASN A 1 88 ? 31.537 1.016 -22.618 1.00 65.12 88 ASN A C 1
ATOM 695 O O . ASN A 1 88 ? 32.463 1.058 -23.425 1.00 65.12 88 ASN A O 1
ATOM 699 N N . ASN A 1 89 ? 31.147 2.088 -21.920 1.00 58.97 89 ASN A N 1
ATOM 700 C CA . ASN A 1 89 ? 31.805 3.392 -22.014 1.00 58.97 89 ASN A CA 1
ATOM 701 C C . ASN A 1 89 ? 33.252 3.334 -21.474 1.00 58.97 89 ASN A C 1
ATOM 703 O O . ASN A 1 89 ? 34.189 3.721 -22.168 1.00 58.97 89 ASN A O 1
ATOM 707 N N . ALA A 1 90 ? 33.463 2.704 -20.310 1.00 57.78 90 ALA A N 1
ATOM 708 C CA . ALA A 1 90 ? 34.797 2.496 -19.733 1.00 57.78 90 ALA A CA 1
ATOM 709 C C . ALA A 1 90 ? 35.704 1.585 -20.593 1.00 57.78 90 ALA A C 1
ATOM 711 O O . ALA A 1 90 ? 36.916 1.787 -20.671 1.00 57.78 90 ALA A O 1
ATOM 712 N N . ARG A 1 91 ? 35.132 0.583 -21.279 1.00 56.53 91 ARG A N 1
ATOM 713 C CA . ARG A 1 91 ? 35.862 -0.242 -22.262 1.00 56.53 91 ARG A CA 1
ATOM 714 C C . ARG A 1 91 ? 36.161 0.513 -23.562 1.00 56.53 91 ARG A C 1
ATOM 716 O O . ARG A 1 91 ? 37.175 0.230 -24.200 1.00 56.53 91 ARG A O 1
ATOM 723 N N . GLY A 1 92 ? 35.319 1.477 -23.936 1.00 52.72 92 GLY A N 1
ATOM 724 C CA . GLY A 1 92 ? 35.539 2.376 -25.068 1.00 52.72 92 GLY A CA 1
ATOM 725 C C . GLY A 1 92 ? 36.766 3.272 -24.877 1.00 52.72 92 GLY A C 1
ATOM 726 O O . GLY A 1 92 ? 37.588 3.368 -25.786 1.00 52.72 92 GLY A O 1
ATOM 727 N N . GLU A 1 93 ? 36.961 3.843 -23.685 1.00 51.72 93 GLU A N 1
ATOM 728 C CA . GLU A 1 93 ? 38.132 4.687 -23.378 1.00 51.72 93 GLU A CA 1
ATOM 729 C C . GLU A 1 93 ? 39.468 3.918 -23.386 1.00 51.72 93 GLU A C 1
ATOM 731 O O . GLU A 1 93 ? 40.500 4.480 -23.758 1.00 51.72 93 GLU A O 1
ATOM 736 N N . GLN A 1 94 ? 39.476 2.618 -23.060 1.00 51.31 94 GLN A N 1
ATOM 737 C CA . GLN A 1 94 ? 40.690 1.795 -23.165 1.00 51.31 94 GLN A CA 1
ATOM 738 C C . GLN A 1 94 ? 41.069 1.449 -24.615 1.00 51.31 94 GLN A C 1
ATOM 740 O O . GLN A 1 94 ? 42.257 1.423 -24.939 1.00 51.31 94 GLN A O 1
ATOM 745 N N . MET A 1 95 ? 40.107 1.229 -25.521 1.00 44.75 95 MET A N 1
ATOM 746 C CA . MET A 1 95 ? 40.430 0.872 -26.915 1.00 44.75 95 MET A CA 1
ATOM 747 C C . MET A 1 95 ? 41.002 2.035 -27.740 1.00 44.75 95 MET A C 1
ATOM 749 O O . MET A 1 95 ? 41.842 1.803 -28.616 1.00 44.75 95 MET A O 1
ATOM 753 N N . TYR A 1 96 ? 40.609 3.281 -27.449 1.00 51.09 96 TYR A N 1
ATOM 754 C CA . TYR A 1 96 ? 41.175 4.457 -28.127 1.00 51.09 96 TYR A CA 1
ATOM 755 C C . TYR A 1 96 ? 42.613 4.777 -27.686 1.00 51.09 96 TYR A C 1
ATOM 757 O O . TYR A 1 96 ? 43.341 5.422 -28.437 1.00 51.09 96 TYR A O 1
ATOM 765 N N . ASN A 1 97 ? 43.062 4.282 -26.525 1.00 51.12 97 ASN A N 1
ATOM 766 C CA . ASN A 1 97 ? 44.414 4.540 -26.013 1.00 51.12 97 ASN A CA 1
ATOM 767 C C . ASN A 1 97 ? 45.439 3.459 -26.425 1.00 51.12 97 ASN A C 1
ATOM 769 O O . ASN A 1 97 ? 46.598 3.769 -26.693 1.00 51.12 97 ASN A O 1
ATOM 773 N N . ILE A 1 98 ? 45.023 2.192 -26.572 1.00 53.69 98 ILE A N 1
ATOM 774 C CA . ILE A 1 98 ? 45.934 1.096 -26.973 1.00 53.69 98 ILE A CA 1
ATOM 775 C C . ILE A 1 98 ? 46.336 1.199 -28.458 1.00 53.69 98 ILE A C 1
ATOM 777 O O . ILE A 1 98 ? 47.464 0.863 -28.825 1.00 53.69 98 ILE A O 1
ATOM 781 N N . SER A 1 99 ? 45.459 1.735 -29.315 1.00 53.44 99 SER A N 1
ATOM 782 C CA . SER A 1 99 ? 45.754 1.937 -30.746 1.00 53.44 99 SER A CA 1
ATOM 783 C C . SER A 1 99 ? 46.796 3.035 -31.007 1.00 53.44 99 SER A C 1
ATOM 785 O O . SER A 1 99 ? 47.394 3.070 -32.083 1.00 53.44 99 SER A O 1
ATOM 787 N N . SER A 1 100 ? 47.051 3.917 -30.031 1.00 52.66 100 SER A N 1
ATOM 788 C CA . SER A 1 100 ? 48.049 4.986 -30.155 1.00 52.66 100 SER A CA 1
ATOM 789 C C . SER A 1 100 ? 49.463 4.553 -29.740 1.00 52.66 100 SER A C 1
ATOM 791 O O . SER A 1 100 ? 50.425 5.222 -30.112 1.00 52.66 100 SER A O 1
ATOM 793 N N . LEU A 1 101 ? 49.622 3.429 -29.024 1.00 53.12 101 LEU A N 1
ATOM 794 C CA . LEU A 1 101 ? 50.929 2.962 -28.532 1.00 53.12 101 LEU A CA 1
ATOM 795 C C . LEU A 1 101 ? 51.694 2.039 -29.501 1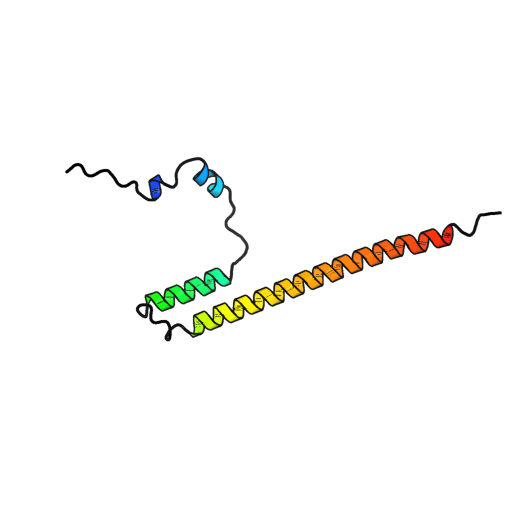.00 53.12 101 LEU A C 1
ATOM 797 O O . LEU A 1 101 ? 52.851 1.729 -29.248 1.00 53.12 101 LEU A O 1
ATOM 801 N N . HIS A 1 102 ? 51.100 1.627 -30.627 1.00 52.91 102 HIS A N 1
ATOM 802 C CA . HIS A 1 102 ? 51.759 0.760 -31.622 1.00 52.91 102 HIS A CA 1
ATOM 803 C C . HIS A 1 102 ? 52.468 1.514 -32.768 1.00 52.91 102 HIS A C 1
ATOM 805 O O . HIS A 1 102 ? 52.896 0.887 -33.733 1.00 52.91 102 HIS A O 1
ATOM 811 N N . LYS A 1 103 ? 52.604 2.850 -32.700 1.00 55.19 103 LYS A N 1
ATOM 812 C CA . LYS A 1 103 ? 53.226 3.663 -33.774 1.00 55.19 103 LYS A CA 1
ATOM 813 C C . LYS A 1 103 ? 54.606 4.256 -33.465 1.00 55.19 103 LYS A C 1
ATOM 815 O O . LYS A 1 103 ? 55.167 4.915 -34.333 1.00 55.19 103 LYS A O 1
ATOM 820 N N . HIS A 1 104 ? 55.195 3.981 -32.303 1.00 48.06 104 HIS A N 1
ATOM 821 C CA . HIS A 1 104 ? 56.573 4.383 -31.995 1.00 48.06 104 HIS A CA 1
ATOM 822 C C . HIS A 1 104 ? 57.346 3.205 -31.403 1.00 48.06 104 HIS A C 1
ATOM 824 O O . HIS A 1 104 ? 57.450 3.049 -30.192 1.00 48.06 104 HIS A O 1
ATOM 830 N N . GLY A 1 105 ? 57.844 2.352 -32.292 1.00 49.38 105 GLY A N 1
ATOM 831 C CA . GLY A 1 105 ? 58.685 1.206 -31.968 1.00 49.38 105 GLY A CA 1
ATOM 832 C C . GLY A 1 105 ? 59.549 0.836 -33.169 1.00 49.38 105 GLY A C 1
ATOM 833 O O . GLY A 1 105 ? 59.331 -0.209 -33.774 1.00 49.38 105 GLY A O 1
ATOM 834 N N . VAL A 1 106 ? 60.469 1.737 -33.527 1.00 40.56 106 VAL A N 1
ATOM 835 C CA . VAL A 1 106 ? 61.714 1.477 -34.271 1.00 40.56 106 VAL A CA 1
ATOM 836 C C . VAL A 1 106 ? 62.810 2.260 -33.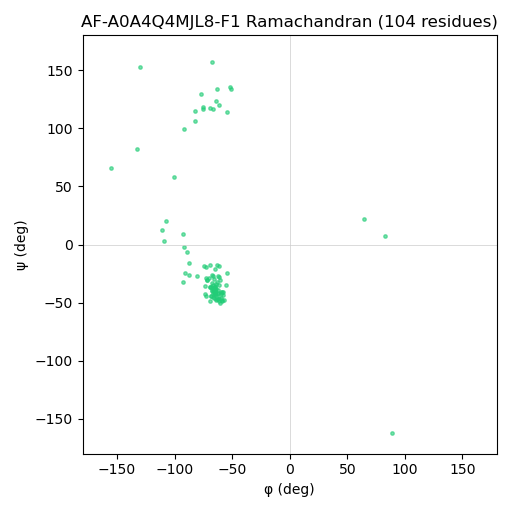568 1.00 40.56 106 VAL A C 1
ATOM 838 O O . VAL A 1 106 ? 62.544 3.446 -33.265 1.00 40.56 106 VAL A O 1
#

InterPro domains:
  IPR009069 Cysteine alpha-hairpin motif superfamily [SSF47072] (27-61)
  IPR051040 Cytochrome c oxidase-assembly factor COX23 [PTHR46811] (8-61)

Solvent-accessible surface area (backbone atoms only — not comparable to full-atom values): 6483 Å² total; per-residue (Å²): 135,87,82,75,84,78,79,52,79,68,68,74,62,56,61,78,67,46,60,62,50,73,75,48,74,76,75,84,72,82,57,69,63,60,58,41,49,54,52,39,51,57,43,26,72,73,52,82,60,45,59,77,89,39,44,68,42,57,52,47,46,54,53,48,54,54,49,50,54,52,51,51,50,51,52,50,49,51,49,49,52,52,49,51,50,51,53,52,51,60,54,50,62,51,57,68,53,59,70,65,66,78,77,78,86,130

Secondary structure (DSSP, 8-state):
--PPPPPPHHHHS-SHHHHHHHTS----S--HHHHHHHHHHHHHHHTTT-SGGGHHHHHHHHHHHHHHHHHHHHHHHHHHHHHHHHHHHHHHHHHHHHTTTTS---

Organism: NCBI:txid119927